Protein AF-A0A9D4KP98-F1 (afdb_monomer)

Organism: Dreissena polymorpha (NCBI:txid45954)

pLDDT: mean 81.59, std 16.11, range [46.34, 97.12]

Radius of gyration: 31.51 Å; Cα contacts (8 Å, |Δi|>4): 81; chains: 1; bounding box: 65×24×84 Å

Foldseek 3Di:
DDDDDPVPDPDQDAQQAQRHNDHVVPDPCNCQGAHVQQRDRHGVPDCPDPVNVVVVVVVVVVVVVVVVVVVVVVVVVPPPPDVVVVVVVVVVVVVVVVPPPDD

Mean predicted aligned error: 13.21 Å

Secondary structure (DSSP, 8-state):
--SS-GGG--SPP--TTT--SS-GGG---SS----TTT-SSS-TT-TT-HHHHHHHHHHHHHHHHHHHHHHHHHHHHT----HHHHHHHHHTTTTTSSSSS--

Solvent-accessible surface area (backbone atoms only — not comparable to full-atom values): 6376 Å² total; per-residue (Å²): 132,81,97,73,60,78,90,77,51,90,62,83,71,52,13,48,47,45,41,42,90,41,55,67,91,73,61,81,61,84,81,54,39,17,14,64,79,76,66,45,84,36,39,54,81,47,79,85,36,68,66,54,46,57,48,50,55,55,53,52,56,50,49,53,52,52,51,51,52,53,54,52,52,53,58,65,74,60,65,67,80,57,66,67,58,56,50,56,57,58,61,63,51,63,68,66,66,68,73,76,80,80,129

Nearest PDB structures (foldseek):
  3ts2-assembly1_B  TM=4.674E-01  e=1.454E+00  Mus musculus
  4v4n-assembly1_Ae  TM=2.274E-01  e=7.646E+00  Methanocaldococcus jannaschii

Structure (mmCIF, N/CA/C/O backbone):
data_AF-A0A9D4KP98-F1
#
_entry.id   AF-A0A9D4KP98-F1
#
loop_
_atom_site.group_PDB
_atom_site.id
_atom_site.type_symbol
_atom_site.label_atom_id
_atom_site.label_alt_id
_atom_site.label_comp_id
_atom_site.label_asym_id
_atom_site.label_entity_id
_atom_site.label_seq_id
_atom_site.pdbx_PDB_ins_code
_atom_site.Cartn_x
_atom_site.Cartn_y
_atom_site.Cartn_z
_atom_site.occupancy
_atom_site.B_iso_or_equiv
_atom_site.auth_seq_id
_atom_site.auth_comp_id
_atom_site.auth_asym_id
_atom_site.auth_atom_id
_atom_site.pdbx_PDB_model_num
ATOM 1 N N . MET A 1 1 ? -2.703 -4.747 -2.085 1.00 76.50 1 MET A N 1
ATOM 2 C CA . MET A 1 1 ? -3.468 -4.832 -0.813 1.00 76.50 1 MET A CA 1
ATOM 3 C C . MET A 1 1 ? -2.541 -5.380 0.260 1.00 76.50 1 MET A C 1
ATOM 5 O O . MET A 1 1 ? -1.742 -6.249 -0.059 1.00 76.50 1 MET A O 1
ATOM 9 N N . PHE A 1 2 ? -2.605 -4.871 1.490 1.00 89.25 2 PHE A N 1
ATOM 10 C CA . PHE A 1 2 ? -1.759 -5.322 2.606 1.00 89.25 2 PHE A CA 1
ATOM 11 C C . PHE A 1 2 ? -2.578 -6.158 3.602 1.00 89.25 2 PHE A C 1
ATOM 13 O O . PHE A 1 2 ? -3.803 -6.133 3.538 1.00 89.25 2 PHE A O 1
ATOM 20 N N . GLY A 1 3 ? -1.914 -6.904 4.492 1.00 88.25 3 GLY A N 1
ATOM 21 C CA . GLY A 1 3 ? -2.569 -7.595 5.614 1.00 88.25 3 GLY A CA 1
ATOM 22 C C . GLY A 1 3 ? -3.369 -8.854 5.267 1.00 88.25 3 GLY A C 1
ATOM 23 O O . GLY A 1 3 ? -4.311 -9.175 5.977 1.00 88.25 3 GLY A O 1
ATOM 24 N N . HIS A 1 4 ? -3.021 -9.560 4.192 1.00 89.88 4 HIS A N 1
ATOM 25 C CA . HIS A 1 4 ? -3.650 -10.831 3.824 1.00 89.88 4 HIS A CA 1
ATOM 26 C C . HIS A 1 4 ? -2.598 -11.842 3.359 1.00 89.88 4 HIS A C 1
ATOM 28 O O . HIS A 1 4 ? -1.511 -11.452 2.925 1.00 89.88 4 HIS A O 1
ATOM 34 N N . VAL A 1 5 ? -2.926 -13.132 3.444 1.00 90.25 5 VAL A N 1
ATOM 35 C CA . VAL A 1 5 ? -2.083 -14.217 2.921 1.00 90.25 5 VAL A CA 1
ATOM 36 C C . VAL A 1 5 ? -2.295 -14.392 1.418 1.00 90.25 5 VAL A C 1
ATOM 38 O O . VAL A 1 5 ? -3.377 -14.122 0.900 1.00 90.25 5 VAL A O 1
ATOM 41 N N . SER A 1 6 ? -1.284 -14.885 0.701 1.00 85.50 6 SER A N 1
ATOM 42 C CA . SER A 1 6 ? -1.346 -15.034 -0.761 1.00 85.50 6 SER A CA 1
ATOM 43 C C . SER A 1 6 ? -2.518 -15.896 -1.237 1.00 85.50 6 SER A C 1
ATOM 45 O O . SER A 1 6 ? -3.111 -15.579 -2.260 1.00 85.50 6 SER A O 1
ATOM 47 N N . HIS A 1 7 ? -2.892 -16.926 -0.472 1.00 89.00 7 HIS A N 1
ATOM 48 C CA . HIS A 1 7 ? -4.003 -17.824 -0.800 1.00 89.00 7 HIS A CA 1
ATOM 49 C C . HIS A 1 7 ? -5.365 -17.112 -0.903 1.00 89.00 7 HIS A C 1
ATOM 51 O O . HIS A 1 7 ? -6.210 -17.525 -1.685 1.00 89.00 7 HIS A O 1
ATOM 57 N N . VAL A 1 8 ? -5.577 -16.023 -0.153 1.00 92.62 8 VAL A N 1
ATOM 58 C CA . VAL A 1 8 ? -6.849 -15.273 -0.171 1.00 92.62 8 VAL A CA 1
ATOM 59 C C . VAL A 1 8 ? -6.809 -14.051 -1.096 1.00 92.62 8 VAL A C 1
ATOM 61 O O . VAL A 1 8 ? -7.759 -13.268 -1.153 1.00 92.62 8 VAL A O 1
ATOM 64 N N . CYS A 1 9 ? -5.701 -13.843 -1.812 1.00 88.69 9 CYS A N 1
ATOM 65 C CA . CYS A 1 9 ? -5.571 -12.751 -2.766 1.00 88.69 9 CYS A CA 1
ATOM 66 C C . CYS A 1 9 ? -6.381 -13.062 -4.029 1.00 88.69 9 CYS A C 1
ATOM 68 O O . CYS A 1 9 ? -6.092 -14.019 -4.736 1.00 88.69 9 CYS A O 1
ATOM 70 N N . LYS A 1 10 ? -7.357 -12.211 -4.356 1.00 90.81 10 LYS A N 1
ATOM 71 C CA . LYS A 1 10 ? -8.147 -12.325 -5.597 1.00 90.81 10 LYS A CA 1
ATOM 72 C C . LYS A 1 10 ? -7.447 -11.726 -6.824 1.00 90.81 10 LYS A C 1
ATOM 74 O O . LYS A 1 10 ? -7.959 -11.826 -7.931 1.00 90.81 10 LYS A O 1
ATOM 79 N N . ASN A 1 11 ? -6.308 -11.062 -6.626 1.00 88.50 11 ASN A N 1
ATOM 80 C CA . ASN A 1 11 ? -5.542 -10.460 -7.711 1.00 88.50 11 ASN A CA 1
ATOM 81 C C . ASN A 1 11 ? -4.524 -11.453 -8.269 1.00 88.50 11 ASN A C 1
ATOM 83 O O . ASN A 1 11 ? -3.984 -12.277 -7.531 1.00 88.50 11 ASN A O 1
ATOM 87 N N . ASN A 1 12 ? -4.166 -11.268 -9.539 1.00 88.50 12 ASN A N 1
ATOM 88 C CA . ASN A 1 12 ? -3.063 -11.996 -10.160 1.00 88.50 12 ASN A CA 1
ATOM 89 C C . ASN A 1 12 ? -1.775 -11.838 -9.343 1.00 88.50 12 ASN A C 1
ATOM 91 O O . ASN A 1 12 ? -1.428 -10.733 -8.902 1.00 88.50 12 ASN A O 1
ATOM 95 N N . ALA A 1 13 ? -1.064 -12.951 -9.159 1.00 88.12 13 ALA A N 1
ATOM 96 C CA . ALA A 1 13 ? 0.205 -12.976 -8.454 1.00 88.12 13 ALA A CA 1
ATOM 97 C C . ALA A 1 13 ? 1.229 -12.096 -9.184 1.00 88.12 13 ALA A C 1
ATOM 99 O O . ALA A 1 13 ? 1.498 -12.272 -10.369 1.00 88.12 13 ALA A O 1
ATOM 100 N N . LYS A 1 14 ? 1.811 -11.142 -8.456 1.00 91.44 14 LYS A N 1
ATOM 101 C CA . LYS A 1 14 ? 2.871 -10.268 -8.962 1.00 91.44 14 LYS A CA 1
ATOM 102 C C . LYS A 1 14 ? 4.125 -10.449 -8.132 1.00 91.44 14 LYS A C 1
ATOM 104 O O . LYS A 1 14 ? 4.058 -10.591 -6.910 1.00 91.44 14 LYS A O 1
ATOM 109 N N . CYS A 1 15 ? 5.272 -10.366 -8.790 1.00 92.44 15 CYS A N 1
ATOM 110 C CA . CYS A 1 15 ? 6.562 -10.408 -8.134 1.00 92.44 15 CYS A CA 1
ATOM 111 C C . CYS A 1 15 ? 6.687 -9.233 -7.145 1.00 92.44 15 CYS A C 1
ATOM 113 O O . CYS A 1 15 ? 6.558 -8.073 -7.548 1.00 92.44 15 CYS A O 1
ATOM 115 N N . PRO A 1 16 ? 6.984 -9.481 -5.857 1.00 91.31 16 PRO A N 1
ATOM 116 C CA . PRO A 1 16 ? 7.131 -8.418 -4.862 1.00 91.31 16 PRO A CA 1
ATOM 117 C C . PRO A 1 16 ? 8.384 -7.556 -5.087 1.00 91.31 16 PRO A C 1
ATOM 119 O O . PRO A 1 16 ? 8.530 -6.508 -4.456 1.00 91.31 16 PRO A O 1
ATOM 122 N N . HIS A 1 17 ? 9.298 -7.988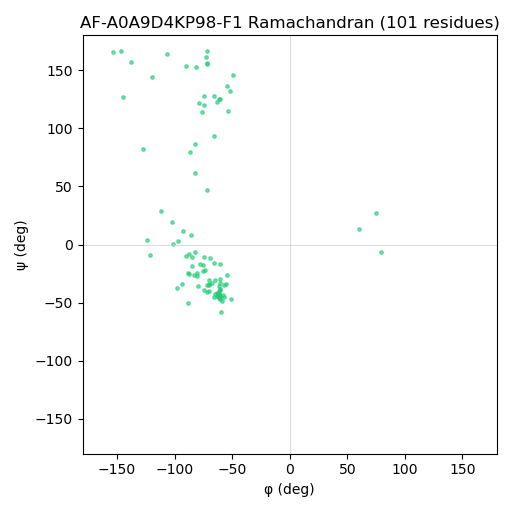 -5.959 1.00 93.19 17 HIS A N 1
ATOM 123 C CA . HIS A 1 17 ? 10.543 -7.292 -6.264 1.00 93.19 17 HIS A CA 1
ATOM 124 C C . HIS A 1 17 ? 10.384 -6.275 -7.402 1.00 93.19 17 HIS A C 1
ATOM 126 O O . HIS A 1 17 ? 10.797 -5.127 -7.248 1.00 93.19 17 HIS A O 1
ATOM 132 N N . CYS A 1 18 ? 9.798 -6.696 -8.528 1.00 94.56 18 CYS A N 1
ATOM 133 C CA . CYS A 1 18 ? 9.735 -5.923 -9.776 1.00 94.56 18 CYS A CA 1
ATOM 134 C C . CYS A 1 18 ? 8.305 -5.708 -10.313 1.00 94.56 18 CYS A C 1
ATOM 136 O O . CYS A 1 18 ? 8.132 -5.152 -11.395 1.00 94.56 18 CYS A O 1
ATOM 138 N N . ALA A 1 19 ? 7.273 -6.158 -9.591 1.00 93.56 19 ALA A N 1
ATOM 139 C CA . ALA A 1 19 ? 5.864 -6.098 -9.994 1.00 93.56 19 ALA A CA 1
ATOM 140 C C . ALA A 1 19 ? 5.499 -6.850 -11.297 1.00 93.56 19 ALA A C 1
ATOM 142 O O . ALA A 1 19 ? 4.394 -6.666 -11.811 1.00 93.56 19 ALA A O 1
ATOM 143 N N . GLY A 1 20 ? 6.389 -7.707 -11.812 1.00 93.38 20 GLY A N 1
ATOM 144 C CA . GLY A 1 20 ? 6.147 -8.550 -12.987 1.00 93.38 20 GLY A CA 1
ATOM 145 C C . GLY A 1 20 ? 5.189 -9.719 -12.728 1.00 93.38 20 GLY A C 1
ATOM 146 O O . GLY A 1 20 ? 4.975 -10.113 -11.581 1.00 93.38 20 GLY A O 1
ATOM 147 N N . ASN A 1 21 ? 4.625 -10.287 -13.798 1.00 93.25 21 ASN A N 1
ATOM 148 C CA . ASN A 1 21 ? 3.680 -11.411 -13.746 1.00 93.25 21 ASN A CA 1
ATOM 149 C C . ASN A 1 21 ? 4.408 -12.764 -13.612 1.00 93.25 21 ASN A C 1
ATOM 151 O O . ASN A 1 21 ? 4.371 -13.601 -14.508 1.00 93.25 21 ASN A O 1
ATOM 155 N N . HIS A 1 22 ? 5.150 -12.930 -12.520 1.00 92.31 22 HIS A N 1
ATOM 156 C CA . HIS A 1 22 ? 5.890 -14.145 -12.187 1.00 92.31 22 HIS A CA 1
ATOM 157 C C . HIS A 1 22 ? 6.075 -14.263 -10.669 1.00 92.31 22 HIS A C 1
ATOM 159 O O . HIS A 1 22 ? 5.897 -13.295 -9.922 1.00 92.31 22 HIS A O 1
ATOM 165 N N . SER A 1 23 ? 6.459 -15.453 -10.206 1.00 91.31 23 SER A N 1
ATOM 166 C CA . SER A 1 23 ? 6.804 -15.690 -8.802 1.00 91.31 23 SER A CA 1
ATOM 167 C C . SER A 1 23 ? 8.145 -15.045 -8.444 1.00 91.31 23 SER A C 1
ATOM 169 O O . SER A 1 23 ? 9.012 -14.888 -9.297 1.00 91.31 23 SER A O 1
ATOM 171 N N . HIS A 1 24 ? 8.373 -14.730 -7.168 1.00 89.56 24 HIS A N 1
ATOM 172 C CA . HIS A 1 24 ? 9.664 -14.181 -6.738 1.00 89.56 24 HIS A CA 1
ATOM 173 C C . HIS A 1 24 ? 10.861 -15.075 -7.125 1.00 89.56 24 HIS A C 1
ATOM 175 O O . HIS A 1 24 ? 11.913 -14.550 -7.478 1.00 89.56 24 HIS A O 1
ATOM 181 N N . ALA A 1 25 ? 10.684 -16.401 -7.118 1.00 91.12 25 ALA A N 1
ATOM 182 C CA . ALA A 1 25 ? 11.721 -17.367 -7.485 1.00 91.12 25 ALA A CA 1
ATOM 183 C C . ALA A 1 25 ? 12.133 -17.274 -8.964 1.00 91.12 25 ALA A C 1
ATOM 185 O O . ALA A 1 25 ? 13.290 -17.505 -9.297 1.00 91.12 25 ALA A O 1
ATOM 186 N N . SER A 1 26 ? 11.209 -16.882 -9.843 1.00 92.38 26 SER A N 1
ATOM 187 C CA . SER A 1 26 ? 11.447 -16.719 -11.282 1.00 92.38 26 SER A CA 1
ATOM 188 C C . SER A 1 26 ? 11.845 -15.286 -11.668 1.00 92.38 26 SER A C 1
ATOM 190 O O . SER A 1 26 ? 11.835 -14.938 -12.847 1.00 92.38 26 SER A O 1
ATOM 192 N N . CYS A 1 27 ? 12.156 -14.422 -10.695 1.00 92.25 27 CYS A N 1
ATOM 193 C CA . CYS A 1 27 ? 12.500 -13.027 -10.959 1.00 92.25 27 CYS A CA 1
ATOM 194 C C . CYS A 1 27 ? 13.925 -12.894 -11.515 1.00 92.25 27 CYS A C 1
ATOM 196 O O . CYS A 1 27 ? 14.907 -13.114 -10.806 1.00 92.25 27 CYS A O 1
ATOM 198 N N . THR A 1 28 ? 14.042 -12.460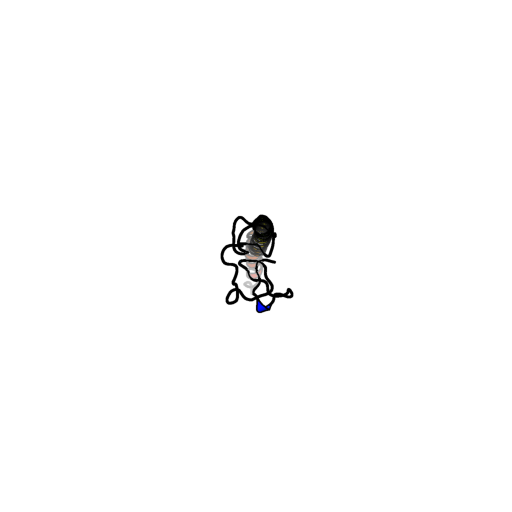 -12.769 1.00 90.75 28 THR A N 1
ATOM 199 C CA . THR A 1 28 ? 15.332 -12.184 -13.428 1.00 90.75 28 THR A CA 1
ATOM 200 C C . THR A 1 28 ? 15.812 -10.746 -13.210 1.00 90.75 28 THR A C 1
ATOM 202 O O . THR A 1 28 ? 17.010 -10.468 -13.234 1.00 90.75 28 THR A O 1
ATOM 205 N N . SER A 1 29 ? 14.898 -9.813 -12.933 1.00 85.31 29 SER A N 1
ATOM 206 C CA . SER A 1 29 ? 15.202 -8.388 -12.765 1.00 85.31 29 SER A CA 1
ATOM 207 C C . SER A 1 29 ? 15.619 -8.048 -11.328 1.00 85.31 29 SER A C 1
ATOM 209 O O . SER A 1 29 ? 14.824 -7.524 -10.544 1.00 85.31 29 SER A O 1
ATOM 211 N N . ARG A 1 30 ? 16.881 -8.325 -10.972 1.00 74.50 30 ARG A N 1
ATOM 212 C CA . ARG A 1 30 ? 17.427 -8.055 -9.621 1.00 74.50 30 ARG A CA 1
ATOM 213 C C . ARG A 1 30 ? 17.728 -6.578 -9.328 1.00 74.50 30 ARG A C 1
ATOM 215 O O . ARG A 1 30 ? 17.725 -6.180 -8.167 1.00 74.50 30 ARG A O 1
ATOM 222 N N . SER A 1 31 ? 17.934 -5.753 -10.350 1.00 79.62 31 SER A N 1
ATOM 223 C CA . SER A 1 31 ? 18.212 -4.314 -10.206 1.00 79.62 31 SER A CA 1
ATOM 224 C C . SER A 1 31 ? 16.954 -3.442 -10.300 1.00 79.62 31 SER A C 1
ATOM 226 O O . SER A 1 31 ? 16.837 -2.443 -9.594 1.00 79.62 31 SER A O 1
ATOM 228 N N . ALA A 1 32 ? 15.969 -3.834 -11.113 1.00 85.00 32 ALA A N 1
ATOM 229 C CA . ALA A 1 32 ? 14.741 -3.066 -11.317 1.00 85.00 32 ALA A CA 1
ATOM 230 C C . ALA A 1 32 ? 13.720 -3.320 -10.194 1.00 85.00 32 ALA A C 1
ATOM 232 O O . ALA A 1 32 ? 12.847 -4.190 -10.285 1.00 85.00 32 ALA A O 1
ATOM 233 N N . ARG A 1 33 ? 13.835 -2.556 -9.105 1.00 92.44 33 ARG A N 1
ATOM 234 C CA . ARG A 1 33 ? 12.837 -2.552 -8.030 1.00 92.44 33 ARG A CA 1
ATOM 235 C C . ARG A 1 33 ? 11.600 -1.789 -8.477 1.00 92.44 33 ARG A C 1
ATOM 237 O O . ARG A 1 33 ? 11.695 -0.639 -8.893 1.00 92.44 33 ARG A O 1
ATOM 244 N N . LYS A 1 34 ? 10.435 -2.415 -8.344 1.00 95.62 34 LYS A N 1
ATOM 245 C CA . LYS A 1 34 ? 9.150 -1.767 -8.598 1.00 95.62 34 LYS A CA 1
ATOM 246 C C . LYS A 1 34 ? 8.102 -2.289 -7.635 1.00 95.62 34 LYS A C 1
ATOM 248 O O . LYS A 1 34 ? 7.865 -3.494 -7.527 1.00 95.62 34 LYS A O 1
ATOM 253 N N . CYS A 1 35 ? 7.445 -1.366 -6.953 1.00 95.00 35 CYS A N 1
ATOM 254 C CA . CYS A 1 35 ? 6.456 -1.692 -5.949 1.00 95.00 35 CYS A CA 1
ATOM 255 C C . CYS A 1 35 ? 5.142 -2.076 -6.624 1.00 95.00 35 CYS A C 1
ATOM 257 O O . CYS A 1 35 ? 4.533 -1.266 -7.320 1.00 95.00 35 CYS A O 1
ATOM 259 N N . ALA A 1 36 ? 4.648 -3.285 -6.359 1.00 93.56 36 ALA A N 1
ATOM 260 C CA . ALA A 1 36 ? 3.371 -3.747 -6.904 1.00 93.56 36 ALA A CA 1
ATOM 261 C C . ALA A 1 36 ? 2.150 -2.961 -6.379 1.00 93.56 36 ALA A C 1
ATOM 263 O O . ALA A 1 36 ? 1.076 -3.057 -6.968 1.00 93.56 36 ALA A O 1
ATOM 264 N N . ASN A 1 37 ? 2.300 -2.200 -5.284 1.00 93.38 37 ASN A N 1
ATOM 265 C CA . ASN A 1 37 ? 1.211 -1.432 -4.670 1.00 93.38 37 ASN A CA 1
ATOM 266 C C . ASN A 1 37 ? 1.194 0.050 -5.083 1.00 93.38 37 ASN A C 1
ATOM 268 O O . ASN A 1 37 ? 0.111 0.605 -5.223 1.00 93.38 37 ASN A O 1
ATOM 272 N N . CYS A 1 38 ? 2.357 0.699 -5.238 1.00 95.31 38 CYS A N 1
ATOM 273 C CA . CYS A 1 38 ? 2.441 2.137 -5.550 1.00 95.31 38 CYS A CA 1
ATOM 274 C C . CYS A 1 38 ? 3.189 2.466 -6.850 1.00 95.31 38 CYS A C 1
ATOM 276 O O . CYS A 1 38 ? 3.198 3.618 -7.262 1.00 95.31 38 CYS A O 1
ATOM 278 N N . GLY A 1 39 ? 3.852 1.490 -7.476 1.00 94.62 39 GLY A N 1
ATOM 279 C CA . GLY A 1 39 ? 4.638 1.684 -8.697 1.00 94.62 39 GLY A CA 1
ATOM 280 C C . GLY A 1 39 ? 6.037 2.286 -8.506 1.00 94.62 39 GLY A C 1
ATOM 281 O O . GLY A 1 39 ? 6.790 2.317 -9.472 1.00 94.62 39 GLY A O 1
ATOM 282 N N . GLY A 1 40 ? 6.410 2.720 -7.296 1.00 95.50 40 GLY A N 1
ATOM 283 C CA . GLY A 1 40 ? 7.709 3.347 -7.014 1.00 95.50 40 GLY A CA 1
ATOM 284 C C . GLY A 1 40 ? 8.910 2.391 -7.034 1.00 95.50 40 GLY A C 1
ATOM 285 O O . GLY A 1 40 ? 8.744 1.171 -6.987 1.00 95.50 40 GLY A O 1
ATOM 286 N N . GLY 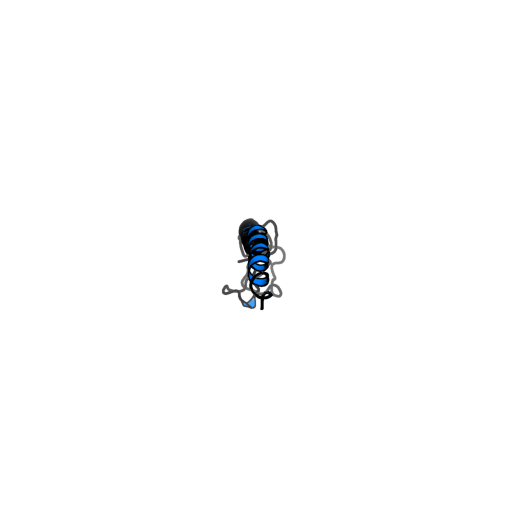A 1 41 ? 10.122 2.961 -7.052 1.00 95.69 41 GLY A N 1
ATOM 287 C CA . GLY A 1 41 ? 11.420 2.272 -7.159 1.00 95.69 41 GLY A CA 1
ATOM 288 C C . GLY A 1 41 ? 11.875 1.497 -5.914 1.00 95.69 41 GLY A C 1
ATOM 289 O O . GLY A 1 41 ? 13.002 1.652 -5.458 1.00 95.69 41 GLY A O 1
ATOM 290 N N . HIS A 1 42 ? 10.997 0.698 -5.313 1.00 94.75 42 HIS A N 1
ATOM 291 C CA . HIS A 1 42 ? 11.281 -0.115 -4.127 1.00 94.75 42 HIS A CA 1
ATOM 292 C C . HIS A 1 42 ? 10.494 -1.433 -4.166 1.00 94.75 42 HIS A C 1
ATOM 294 O O . HIS A 1 42 ? 9.572 -1.595 -4.961 1.00 94.75 42 HIS A O 1
ATOM 300 N N . SER A 1 43 ? 10.844 -2.400 -3.313 1.00 93.50 43 SER A N 1
ATOM 301 C CA . SER A 1 43 ? 10.090 -3.658 -3.209 1.00 93.50 43 SER A CA 1
ATOM 302 C C . SER A 1 43 ? 8.728 -3.451 -2.541 1.00 93.50 43 SER A C 1
ATOM 304 O O . SER A 1 43 ? 8.555 -2.554 -1.720 1.00 93.50 43 SER A O 1
ATOM 306 N N . ALA A 1 44 ? 7.763 -4.333 -2.798 1.00 92.75 44 ALA A N 1
ATOM 307 C CA . ALA A 1 44 ? 6.444 -4.275 -2.160 1.00 92.75 44 ALA A CA 1
ATOM 308 C C . ALA A 1 44 ? 6.482 -4.394 -0.617 1.00 92.75 44 ALA A C 1
ATOM 310 O O . ALA A 1 44 ? 5.503 -4.040 0.038 1.00 92.75 44 ALA A O 1
ATOM 311 N N . ALA A 1 45 ? 7.597 -4.871 -0.047 1.00 91.62 45 ALA A N 1
ATOM 312 C CA . ALA A 1 45 ? 7.817 -5.003 1.395 1.00 91.62 45 ALA A CA 1
ATOM 313 C C . ALA A 1 45 ? 8.387 -3.732 2.059 1.00 91.62 45 ALA A C 1
ATOM 315 O O . ALA A 1 45 ? 8.483 -3.678 3.287 1.00 91.62 45 ALA A O 1
ATOM 316 N N . TYR A 1 46 ? 8.770 -2.718 1.276 1.00 95.19 46 TYR A N 1
ATOM 317 C CA . TYR A 1 46 ? 9.375 -1.493 1.792 1.00 95.19 46 TYR A CA 1
ATOM 318 C C . TYR A 1 46 ? 8.419 -0.719 2.711 1.00 95.19 46 TYR A C 1
ATOM 320 O O . TYR A 1 46 ? 7.323 -0.315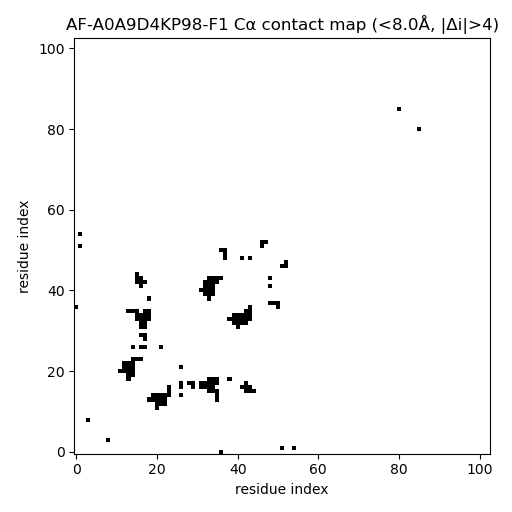 2.312 1.00 95.19 46 TYR A O 1
ATOM 328 N N . LYS A 1 47 ? 8.857 -0.478 3.950 1.00 95.19 47 LYS A N 1
ATOM 329 C CA . LYS A 1 47 ? 8.041 0.147 5.001 1.00 95.19 47 LYS A CA 1
ATOM 330 C C . LYS A 1 47 ? 7.851 1.656 4.821 1.00 95.19 47 LYS A C 1
ATOM 332 O O . LYS A 1 47 ? 6.899 2.200 5.365 1.00 95.19 47 LYS A O 1
ATOM 337 N N . GLY A 1 48 ? 8.684 2.304 4.007 1.00 96.00 48 GLY A N 1
ATOM 338 C CA . GLY A 1 48 ? 8.515 3.707 3.615 1.00 96.00 48 GLY A CA 1
ATOM 339 C C . GLY A 1 48 ? 7.590 3.920 2.409 1.00 96.00 48 GLY A C 1
ATOM 340 O O . GLY A 1 48 ? 7.529 5.022 1.875 1.00 96.00 48 GLY A O 1
ATOM 341 N N . CYS A 1 49 ? 6.891 2.887 1.923 1.00 97.12 4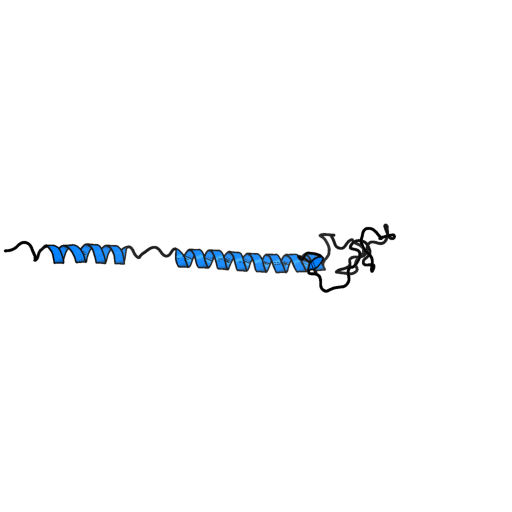9 CYS A N 1
ATOM 342 C CA . CYS A 1 49 ? 5.941 3.042 0.822 1.00 97.12 49 CYS A CA 1
ATOM 343 C C . CYS A 1 49 ? 4.748 3.925 1.253 1.00 97.12 49 CYS A C 1
ATOM 345 O O . CYS A 1 49 ? 4.084 3.593 2.238 1.00 97.12 49 CYS A O 1
ATOM 347 N N . PRO A 1 50 ? 4.387 4.988 0.506 1.00 96.38 50 PRO A N 1
ATOM 348 C CA . PRO A 1 50 ? 3.312 5.905 0.905 1.00 96.38 50 PRO A CA 1
ATOM 349 C C . PRO A 1 50 ? 1.947 5.211 1.023 1.00 96.38 50 PRO A C 1
ATOM 351 O O . PRO A 1 50 ? 1.171 5.491 1.936 1.00 96.38 50 PRO A O 1
ATOM 354 N N . VAL A 1 51 ? 1.666 4.235 0.151 1.00 96.56 51 VAL A N 1
ATOM 355 C CA . VAL A 1 51 ? 0.423 3.446 0.207 1.00 96.56 51 VAL A CA 1
ATOM 356 C C . VAL A 1 51 ? 0.418 2.518 1.427 1.00 96.56 51 VAL A C 1
ATOM 358 O O . VAL A 1 51 ? -0.629 2.306 2.036 1.00 96.56 51 VAL A O 1
ATOM 361 N N . TYR A 1 52 ? 1.581 1.990 1.821 1.00 96.19 52 TYR A N 1
ATOM 362 C CA . TYR A 1 52 ? 1.702 1.173 3.029 1.00 96.19 52 TYR A CA 1
ATOM 363 C C . TYR A 1 52 ? 1.538 2.004 4.305 1.00 96.19 52 TYR A C 1
ATOM 365 O O . TYR A 1 52 ? 0.856 1.565 5.229 1.00 96.19 52 TYR A O 1
ATOM 373 N N . LEU A 1 53 ? 2.100 3.213 4.344 1.00 96.44 53 LEU A N 1
ATOM 374 C CA . LEU A 1 53 ? 1.918 4.140 5.462 1.00 96.44 53 LEU A CA 1
ATOM 375 C C . LEU A 1 53 ? 0.442 4.526 5.623 1.00 96.44 53 LEU A C 1
ATOM 377 O O . LEU A 1 53 ? -0.098 4.404 6.720 1.00 96.44 53 LEU A O 1
ATOM 381 N N . LYS A 1 54 ? -0.246 4.874 4.526 1.00 95.75 54 LYS A N 1
ATOM 382 C CA . LYS A 1 54 ? -1.694 5.153 4.538 1.00 95.75 54 LYS A CA 1
ATOM 383 C C . LYS A 1 54 ? -2.526 3.953 5.002 1.00 95.75 54 LYS A C 1
ATOM 385 O O . LYS A 1 54 ? -3.523 4.114 5.706 1.00 95.75 54 LYS A O 1
ATOM 390 N N . TYR A 1 55 ? -2.134 2.745 4.597 1.00 95.06 55 TYR A N 1
ATOM 391 C CA . TYR A 1 55 ? -2.742 1.524 5.113 1.00 95.06 55 TYR A CA 1
ATOM 392 C C . TYR A 1 55 ? -2.545 1.460 6.633 1.00 95.06 55 TYR A C 1
ATOM 394 O O . TYR A 1 55 ? -3.538 1.485 7.351 1.00 95.06 55 TYR A O 1
ATOM 402 N N . GLN A 1 56 ? -1.302 1.489 7.129 1.00 94.88 56 GLN A N 1
ATOM 403 C CA . GLN A 1 56 ? -0.987 1.408 8.562 1.00 94.88 56 GLN A CA 1
ATOM 404 C C . GLN A 1 56 ? -1.761 2.406 9.424 1.00 94.88 56 GLN A C 1
ATOM 406 O O . GLN A 1 56 ? -2.342 2.001 10.431 1.00 94.88 56 GLN A O 1
ATOM 411 N N . THR A 1 57 ? -1.822 3.680 9.028 1.00 94.06 57 THR A N 1
ATOM 412 C CA . THR A 1 57 ? -2.571 4.692 9.790 1.00 94.06 57 THR A CA 1
ATOM 413 C C . THR A 1 57 ? -4.040 4.305 9.929 1.00 94.06 57 THR A C 1
ATOM 415 O O . THR A 1 57 ? -4.584 4.337 11.030 1.00 94.06 57 THR A O 1
ATOM 418 N N . THR A 1 58 ? -4.656 3.827 8.846 1.00 93.25 58 THR A N 1
ATOM 419 C CA . THR A 1 58 ? -6.053 3.372 8.844 1.00 93.25 58 THR A CA 1
ATOM 420 C C . THR A 1 58 ? -6.279 2.197 9.801 1.00 93.25 58 THR A C 1
ATOM 422 O O . THR A 1 58 ? -7.283 2.174 10.515 1.00 93.25 58 THR A O 1
ATOM 425 N N . ILE A 1 59 ? -5.373 1.213 9.835 1.00 92.06 59 ILE A N 1
ATOM 426 C CA . ILE A 1 59 ? -5.530 0.025 10.699 1.00 92.06 59 ILE A CA 1
ATOM 427 C C . ILE A 1 59 ? -5.322 0.404 12.158 1.00 92.06 59 ILE A C 1
ATOM 429 O O . ILE A 1 59 ? -6.097 -0.020 13.007 1.00 92.06 59 ILE A O 1
ATOM 433 N N . ASN A 1 60 ? -4.332 1.250 12.442 1.00 92.62 60 ASN A N 1
ATOM 434 C CA . ASN A 1 60 ? -4.059 1.727 13.793 1.00 92.62 60 ASN A CA 1
ATOM 435 C C . ASN A 1 60 ? -5.259 2.500 14.350 1.00 92.62 60 ASN A C 1
ATOM 437 O O . ASN A 1 60 ? -5.702 2.219 15.461 1.00 92.62 60 ASN A O 1
ATOM 441 N N . SER A 1 61 ? -5.861 3.395 13.559 1.00 92.06 61 SER A N 1
ATOM 442 C CA . SER A 1 61 ? -7.084 4.097 13.964 1.00 92.06 61 SER A CA 1
ATOM 443 C C . SER A 1 61 ? -8.251 3.141 14.233 1.00 92.06 61 SER A C 1
ATOM 445 O O . SER A 1 61 ? -8.999 3.350 15.186 1.00 92.06 61 SER A O 1
ATOM 447 N N . LYS A 1 62 ? -8.417 2.083 13.426 1.00 90.94 62 LYS A N 1
ATOM 448 C CA . LYS A 1 62 ? -9.439 1.051 13.674 1.00 90.94 62 LYS A CA 1
ATOM 449 C C . LYS A 1 62 ? -9.157 0.274 14.959 1.00 90.94 62 LYS A C 1
ATOM 451 O O . LYS A 1 62 ? -10.069 0.115 15.760 1.00 90.94 62 LYS A O 1
ATOM 456 N N . ASN A 1 63 ? -7.915 -0.146 15.186 1.00 90.62 63 ASN A N 1
ATOM 457 C CA . ASN A 1 63 ? -7.523 -0.886 16.384 1.00 90.62 63 ASN A CA 1
ATOM 458 C C . ASN A 1 63 ? -7.745 -0.062 17.654 1.00 90.62 63 ASN A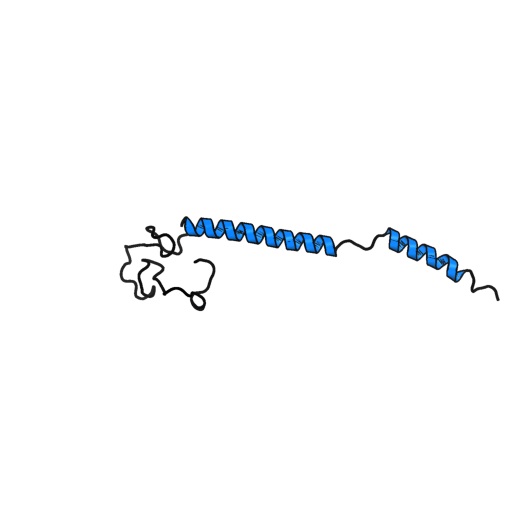 C 1
ATOM 460 O O . ASN A 1 63 ? -8.339 -0.571 18.593 1.00 90.62 63 ASN A O 1
ATOM 464 N N . ILE A 1 64 ? -7.378 1.225 17.655 1.00 90.81 64 ILE A N 1
ATOM 465 C CA . ILE A 1 64 ? -7.655 2.132 18.782 1.00 90.81 64 ILE A CA 1
ATOM 466 C C . ILE A 1 64 ? -9.160 2.188 19.078 1.00 90.81 64 ILE A C 1
ATOM 468 O O . ILE A 1 64 ? -9.569 2.070 20.229 1.00 90.81 64 ILE A O 1
ATOM 472 N N . ARG A 1 65 ? -10.002 2.320 18.043 1.00 92.25 65 ARG A N 1
ATOM 473 C CA . ARG A 1 65 ? -11.465 2.321 18.209 1.00 92.25 65 ARG A CA 1
ATOM 474 C C . ARG A 1 65 ? -11.981 1.003 18.790 1.00 92.25 65 ARG A C 1
ATOM 476 O O . ARG A 1 65 ? -12.815 1.033 19.687 1.00 92.25 65 ARG A O 1
ATOM 483 N N . LEU A 1 66 ? -11.482 -0.135 18.306 1.00 90.81 66 LEU A N 1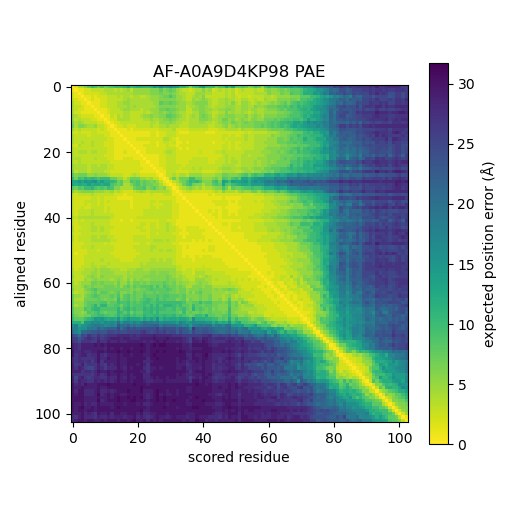
ATOM 484 C CA . LEU A 1 66 ? -11.853 -1.456 18.821 1.00 90.81 66 LEU A CA 1
ATOM 485 C C . LEU A 1 66 ? -11.439 -1.624 20.288 1.00 90.81 66 LEU A C 1
ATOM 487 O O . LEU A 1 66 ? -12.254 -2.061 21.095 1.00 90.81 66 LEU A O 1
ATOM 491 N N . THR A 1 67 ? -10.221 -1.211 20.645 1.00 91.25 67 THR A N 1
ATOM 492 C CA . THR A 1 67 ? -9.731 -1.227 22.028 1.00 91.25 67 THR A CA 1
ATOM 493 C C . THR A 1 67 ? -10.592 -0.350 22.930 1.00 91.25 67 THR A C 1
ATOM 495 O O . THR A 1 67 ? -11.022 -0.804 23.985 1.00 91.25 67 THR A O 1
ATOM 498 N N . ASN A 1 68 ? -10.915 0.873 22.506 1.00 90.62 68 ASN A N 1
ATOM 499 C CA . ASN A 1 68 ? -11.776 1.765 23.283 1.00 90.62 68 ASN A CA 1
ATOM 500 C C . ASN A 1 68 ? -13.171 1.168 23.484 1.00 90.62 68 ASN A C 1
ATOM 502 O O . ASN A 1 68 ? -13.695 1.197 24.593 1.00 90.62 68 ASN A O 1
ATOM 506 N N . ASN A 1 69 ? -13.753 0.568 22.442 1.00 90.38 69 ASN A N 1
ATOM 507 C CA . ASN A 1 69 ? -15.031 -0.127 22.564 1.00 90.38 69 ASN A CA 1
ATOM 508 C C . ASN A 1 69 ? -14.940 -1.284 23.563 1.00 90.38 69 ASN A C 1
ATOM 510 O O . ASN A 1 69 ? -15.812 -1.409 24.417 1.00 90.38 69 ASN A O 1
ATOM 514 N N . TYR A 1 70 ? -13.891 -2.104 23.499 1.00 90.00 70 TYR A N 1
ATOM 515 C CA . TYR A 1 70 ? -13.682 -3.193 24.453 1.00 90.00 70 TYR A CA 1
ATOM 516 C C . TYR A 1 70 ? -13.590 -2.684 25.902 1.00 90.00 70 TYR A C 1
ATOM 518 O O . TYR A 1 70 ? -14.313 -3.172 26.769 1.00 90.00 70 TYR A O 1
ATOM 526 N N . LEU A 1 71 ? -12.775 -1.654 26.156 1.00 88.94 71 LEU A N 1
ATOM 527 C CA . LEU A 1 71 ? -12.616 -1.055 27.487 1.00 88.94 71 LEU A CA 1
ATOM 528 C C . LEU A 1 71 ? -13.920 -0.430 28.010 1.00 88.94 71 LEU A C 1
ATOM 530 O O . LEU A 1 71 ? -14.269 -0.615 29.175 1.00 88.94 71 LEU A O 1
ATOM 534 N N . ASN A 1 72 ? -14.672 0.261 27.150 1.00 85.88 72 ASN A N 1
ATOM 535 C CA . ASN A 1 72 ? -15.971 0.833 27.509 1.00 85.88 72 ASN A CA 1
ATOM 536 C C . ASN A 1 72 ? -16.976 -0.256 27.901 1.00 85.88 72 ASN A C 1
ATOM 538 O O . ASN A 1 72 ? -17.640 -0.127 28.928 1.00 85.88 72 ASN A O 1
ATOM 542 N N . ASN A 1 73 ? -17.044 -1.350 27.134 1.00 80.25 73 ASN A N 1
ATOM 543 C CA . ASN A 1 73 ? -17.918 -2.477 27.460 1.00 80.25 73 ASN A CA 1
ATOM 544 C C . ASN A 1 73 ? -17.534 -3.113 28.808 1.00 80.25 73 ASN A C 1
ATOM 546 O O . ASN A 1 73 ? -18.417 -3.347 29.633 1.00 80.25 73 ASN A O 1
ATOM 550 N N . MET A 1 74 ? -16.237 -3.293 29.093 1.00 76.69 74 MET A N 1
ATOM 551 C CA . MET A 1 74 ? -15.788 -3.803 30.396 1.00 76.69 74 MET A CA 1
ATOM 552 C C . MET A 1 74 ? -16.188 -2.894 31.568 1.00 76.69 74 MET A C 1
ATOM 554 O O . MET A 1 74 ? -16.631 -3.399 32.601 1.00 76.69 74 MET A O 1
ATOM 558 N N . ASN A 1 75 ? -16.100 -1.570 31.412 1.00 64.75 75 ASN A N 1
ATOM 559 C CA . ASN A 1 75 ? -16.542 -0.623 32.441 1.00 64.75 75 ASN A CA 1
ATOM 560 C C . ASN A 1 75 ? -18.066 -0.634 32.649 1.00 64.75 75 ASN A C 1
ATOM 562 O O . ASN A 1 75 ? -18.519 -0.465 33.779 1.00 64.75 75 ASN A O 1
ATOM 566 N N . THR A 1 76 ? -18.866 -0.880 31.605 1.00 58.25 76 THR A N 1
ATOM 567 C CA . THR A 1 76 ? -20.329 -1.008 31.752 1.00 58.25 76 THR A CA 1
ATOM 568 C C . THR A 1 76 ? -20.745 -2.301 32.453 1.00 58.25 76 THR A C 1
ATOM 570 O O . THR A 1 76 ? -21.679 -2.290 33.247 1.00 58.25 76 THR A O 1
ATOM 573 N N . THR A 1 77 ? -20.022 -3.404 32.235 1.00 56.69 77 THR A N 1
ATOM 574 C CA . THR A 1 77 ? -20.290 -4.689 32.906 1.00 56.69 77 THR A CA 1
ATOM 575 C C . THR A 1 77 ? -19.780 -4.750 34.347 1.00 56.69 77 THR A C 1
ATOM 577 O O . THR A 1 77 ? -20.207 -5.614 35.103 1.00 56.69 77 THR A O 1
ATOM 580 N N . ASN A 1 78 ? -18.881 -3.840 34.741 1.00 55.97 78 ASN A N 1
ATOM 581 C CA . ASN A 1 78 ? -18.287 -3.783 36.082 1.00 55.97 78 ASN A CA 1
ATOM 582 C C . ASN A 1 78 ? -18.908 -2.681 36.968 1.00 55.97 78 ASN A C 1
ATOM 584 O O . ASN A 1 78 ? -18.318 -2.276 37.972 1.00 55.97 78 ASN A O 1
ATOM 588 N N . GLN A 1 79 ? -20.112 -2.195 36.627 1.00 57.50 79 GLN A N 1
ATOM 589 C CA . GLN A 1 79 ? -20.936 -1.441 37.574 1.00 57.50 79 GLN A CA 1
ATOM 590 C C . GLN A 1 79 ? -21.361 -2.388 38.707 1.00 57.50 79 GLN A C 1
ATOM 592 O O . GLN A 1 79 ? -22.318 -3.150 38.599 1.00 57.50 79 GLN A O 1
ATOM 597 N N . ARG A 1 80 ? -20.562 -2.375 39.778 1.00 54.78 80 ARG A N 1
ATOM 598 C CA . ARG A 1 80 ? -20.757 -3.114 41.031 1.00 54.78 80 ARG A CA 1
ATOM 599 C C . ARG A 1 80 ? -22.189 -2.914 41.555 1.00 54.78 80 ARG A C 1
ATOM 601 O O . ARG A 1 80 ? -22.720 -1.811 41.411 1.00 54.78 80 ARG A O 1
ATOM 608 N N . PRO A 1 81 ? -22.796 -3.932 42.200 1.00 55.31 81 PRO A N 1
ATOM 609 C CA . PRO A 1 81 ? -24.111 -3.791 42.810 1.00 55.31 81 PRO A CA 1
ATOM 610 C C . PRO A 1 81 ? -24.114 -2.576 43.734 1.00 55.31 81 PRO A C 1
ATOM 612 O O . PRO A 1 81 ? -23.190 -2.379 44.527 1.00 55.31 81 PRO A O 1
ATOM 615 N N . ASN A 1 82 ? -25.145 -1.748 43.585 1.00 68.25 82 ASN A N 1
ATOM 616 C CA . ASN A 1 82 ? -25.348 -0.566 44.397 1.00 68.25 82 ASN A CA 1
ATOM 617 C C . ASN A 1 82 ? -25.320 -0.977 45.881 1.00 68.25 82 ASN A C 1
ATOM 619 O O . ASN A 1 82 ? -26.191 -1.723 46.333 1.00 68.25 82 ASN A O 1
ATOM 623 N N . LEU A 1 83 ? -24.324 -0.505 46.642 1.00 58.53 83 LEU A N 1
ATOM 624 C CA . LEU A 1 83 ? -24.229 -0.731 48.092 1.00 58.53 83 LEU A CA 1
ATOM 625 C C . LEU A 1 83 ? -25.514 -0.286 48.810 1.00 58.53 83 LEU A C 1
ATOM 627 O O . LEU A 1 83 ? -25.882 -0.862 49.830 1.00 58.53 83 LEU A O 1
ATOM 631 N N . GLU A 1 84 ? -26.244 0.666 48.228 1.00 58.44 84 GLU A N 1
ATOM 632 C CA . GLU A 1 84 ? -27.544 1.126 48.705 1.00 58.44 84 GLU A CA 1
ATOM 633 C C . GLU A 1 84 ? -28.662 0.080 48.522 1.00 58.44 84 GLU A C 1
ATOM 635 O O . GLU A 1 84 ? -29.570 0.013 49.346 1.00 58.44 84 GLU A O 1
ATOM 640 N N . GLN A 1 85 ? -28.603 -0.783 47.495 1.00 63.50 85 GLN A N 1
ATOM 641 C CA . GLN A 1 85 ? -29.541 -1.910 47.343 1.00 63.50 85 GLN A CA 1
ATOM 642 C C . GLN A 1 85 ? -29.231 -3.040 48.331 1.00 63.50 85 GLN A C 1
ATOM 644 O O . GLN A 1 85 ? -30.156 -3.608 48.908 1.00 63.50 85 GLN A O 1
ATOM 649 N N . ILE A 1 86 ? -27.947 -3.325 48.578 1.00 65.25 86 ILE A N 1
ATOM 650 C CA . ILE A 1 86 ? -27.526 -4.320 49.579 1.00 65.25 86 ILE A CA 1
ATOM 651 C C . ILE A 1 86 ? -27.935 -3.857 50.987 1.00 65.25 86 ILE A C 1
ATOM 653 O O . ILE A 1 86 ? -28.491 -4.642 51.752 1.00 65.25 86 ILE A O 1
ATOM 657 N N . ALA A 1 87 ? -27.745 -2.572 51.308 1.00 67.44 87 ALA A N 1
ATOM 658 C CA . ALA A 1 87 ? -28.171 -1.991 52.581 1.00 67.44 87 ALA A CA 1
ATOM 659 C C . ALA A 1 87 ? -29.696 -2.076 52.783 1.00 67.44 87 ALA A C 1
ATOM 661 O O . ALA A 1 87 ? -30.147 -2.511 53.842 1.00 67.44 87 ALA A O 1
ATOM 662 N N . LYS A 1 88 ? -30.499 -1.761 51.754 1.00 65.19 88 LYS A N 1
ATOM 663 C CA . LYS A 1 88 ? -31.972 -1.879 51.803 1.00 65.19 88 LYS A CA 1
ATOM 664 C C . LYS A 1 88 ? -32.445 -3.317 52.055 1.00 65.19 88 LYS A C 1
ATOM 666 O O . LYS A 1 88 ? -33.445 -3.527 52.733 1.00 65.19 88 LYS A O 1
ATOM 671 N N . GLN A 1 89 ? -31.710 -4.312 51.562 1.00 67.12 89 GLN A N 1
ATOM 672 C CA . GLN A 1 89 ? -32.065 -5.727 51.703 1.00 67.12 89 GLN A CA 1
ATOM 673 C C . GLN A 1 89 ? -31.679 -6.327 53.069 1.00 67.12 89 GLN A C 1
ATOM 675 O O . GLN A 1 89 ? -32.292 -7.303 53.499 1.00 67.12 89 GLN A O 1
ATOM 680 N N . LEU A 1 90 ? -30.685 -5.755 53.757 1.00 64.25 90 LEU A N 1
ATOM 681 C CA . LEU A 1 90 ? -30.301 -6.150 55.118 1.00 64.25 90 LEU A CA 1
ATOM 682 C C . LEU A 1 90 ? -31.239 -5.552 56.175 1.00 64.25 90 LEU A C 1
ATOM 684 O O . LEU A 1 90 ? -31.575 -6.234 57.137 1.00 64.25 90 LEU A O 1
ATOM 688 N N . VAL A 1 91 ? -31.723 -4.326 55.955 1.00 61.59 91 VAL A N 1
ATOM 689 C CA . VAL A 1 91 ? -32.700 -3.669 56.843 1.00 61.59 91 VAL A CA 1
ATOM 690 C C . VAL A 1 91 ? -34.086 -4.330 56.755 1.00 61.59 91 VAL A C 1
ATOM 692 O O . VAL A 1 91 ? -34.764 -4.465 57.764 1.00 61.59 91 VAL A O 1
ATOM 695 N N . GLY A 1 92 ? -34.488 -4.839 55.583 1.00 55.06 92 GLY A N 1
ATOM 696 C CA . GLY A 1 92 ? -35.784 -5.518 55.412 1.00 55.06 92 GLY A CA 1
ATOM 697 C C . GLY A 1 92 ? -35.880 -6.933 56.006 1.00 55.06 92 GLY A C 1
ATOM 698 O O . GLY A 1 92 ? -36.973 -7.488 56.076 1.00 55.06 92 GLY A O 1
ATOM 699 N N . LYS A 1 93 ? -34.762 -7.543 56.431 1.00 52.75 93 LYS A N 1
ATOM 700 C CA . LYS A 1 93 ? -34.759 -8.885 57.047 1.00 52.75 93 LYS A CA 1
ATOM 701 C C . LYS A 1 93 ? -34.979 -8.855 58.563 1.00 52.75 93 LYS A C 1
ATOM 703 O O . LYS A 1 93 ? -35.527 -9.812 59.094 1.00 52.75 93 LYS A O 1
ATOM 708 N N . SER A 1 94 ? -34.643 -7.755 59.244 1.00 52.16 94 SER A N 1
ATOM 709 C CA . SER A 1 94 ? -34.819 -7.639 60.699 1.00 52.16 94 SER A CA 1
ATOM 710 C C . SER A 1 94 ? -36.275 -7.458 61.143 1.00 52.16 94 SER A C 1
ATOM 712 O O . SER A 1 94 ? -36.594 -7.774 62.282 1.00 52.16 94 SER A O 1
ATOM 714 N N . GLU A 1 95 ? -37.176 -6.987 60.277 1.00 53.50 95 GLU A N 1
ATOM 715 C CA . GLU A 1 95 ? -38.595 -6.797 60.633 1.00 53.50 95 GLU A CA 1
ATOM 716 C C . GLU A 1 95 ? -39.422 -8.089 60.501 1.00 53.50 95 GLU A C 1
ATOM 718 O O . GLU A 1 95 ? -40.405 -8.272 61.218 1.00 53.50 95 GLU A O 1
ATOM 723 N N . ALA A 1 96 ? -39.007 -9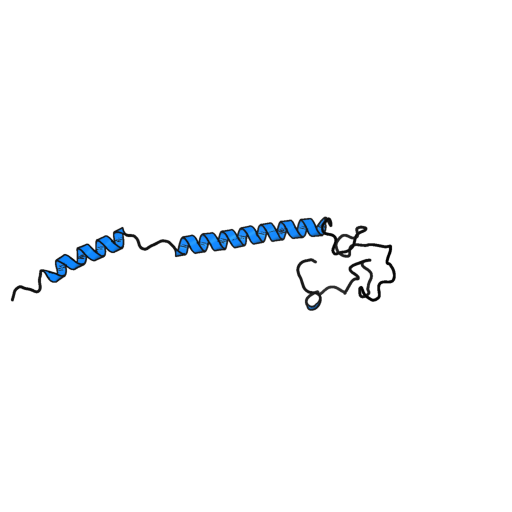.017 59.629 1.00 50.97 96 ALA A N 1
ATOM 724 C CA . ALA A 1 96 ? -39.725 -10.269 59.384 1.00 50.97 96 ALA A CA 1
ATOM 725 C C . ALA A 1 96 ? -39.459 -11.351 60.451 1.00 50.97 96 ALA A C 1
ATOM 727 O O . ALA A 1 96 ? -40.327 -12.185 60.694 1.00 50.97 96 ALA A O 1
ATOM 728 N N . GLU A 1 97 ? -38.301 -11.326 61.122 1.00 50.22 97 GLU A N 1
ATOM 729 C CA . GLU A 1 97 ? -37.940 -12.310 62.162 1.00 50.22 97 GLU A CA 1
ATOM 730 C C . GLU A 1 97 ? -38.475 -11.961 63.566 1.00 50.22 97 GLU A C 1
ATOM 732 O O . GLU A 1 97 ? -38.466 -12.811 64.456 1.00 50.22 97 GLU A O 1
ATOM 737 N N . ILE A 1 98 ? -39.001 -10.747 63.783 1.00 49.69 98 ILE A N 1
ATOM 738 C CA . ILE A 1 98 ? -39.534 -10.324 65.095 1.00 49.69 98 ILE A CA 1
ATOM 739 C C . ILE A 1 98 ? -40.999 -10.770 65.302 1.00 49.69 98 ILE A C 1
ATOM 741 O O . ILE A 1 98 ? -41.451 -10.873 66.442 1.00 49.69 98 ILE A O 1
ATOM 745 N N . LEU A 1 99 ? -41.746 -11.120 64.244 1.00 51.75 99 LEU A N 1
ATOM 746 C CA . LEU A 1 99 ? -43.168 -11.493 64.366 1.00 51.75 99 LEU A CA 1
ATOM 747 C C . LEU A 1 99 ? -43.421 -12.997 64.608 1.00 51.75 99 LEU A C 1
ATOM 749 O O . LEU A 1 99 ? -44.543 -13.380 64.931 1.00 51.75 99 LEU A O 1
ATOM 753 N N . THR A 1 100 ? -42.409 -13.863 64.495 1.00 53.91 100 THR A N 1
ATOM 754 C CA . THR A 1 100 ? -42.590 -15.328 64.604 1.00 53.91 100 THR A CA 1
ATOM 755 C C . THR A 1 100 ? -42.199 -15.949 65.948 1.00 53.91 100 THR A C 1
ATOM 757 O O . THR A 1 100 ? -42.387 -17.149 66.114 1.00 53.91 100 THR A O 1
ATOM 760 N N . THR A 1 101 ? -4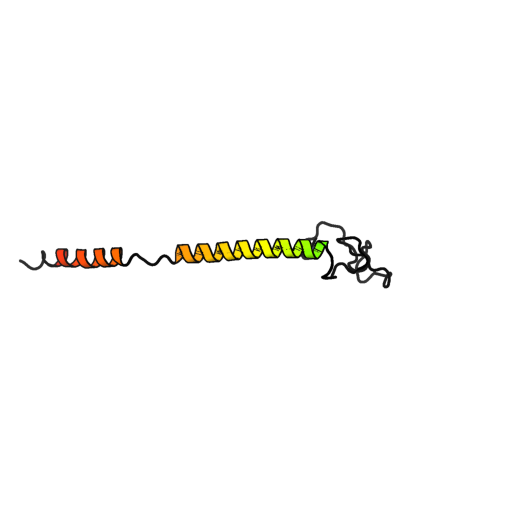1.734 -15.170 66.932 1.00 49.91 101 THR A N 1
ATOM 761 C CA . THR A 1 101 ? -41.302 -15.698 68.251 1.00 49.91 101 THR A CA 1
ATOM 762 C C . THR A 1 101 ? -42.229 -15.288 69.402 1.00 49.91 101 THR A C 1
ATOM 764 O O . THR A 1 101 ? -41.808 -15.179 70.548 1.00 49.91 101 THR A O 1
ATOM 767 N N . GLN A 1 102 ? -43.516 -15.069 69.122 1.00 49.22 102 GLN A N 1
ATOM 768 C CA . GLN A 1 102 ? -44.546 -15.004 70.163 1.00 49.22 102 GLN A CA 1
ATOM 769 C C . GLN A 1 102 ? -45.694 -15.960 69.842 1.00 49.22 102 GLN A C 1
ATOM 771 O O . GLN A 1 102 ? -46.715 -15.550 69.290 1.00 49.22 102 GLN A O 1
ATOM 776 N N . LYS A 1 103 ? -45.505 -17.236 70.185 1.00 46.34 103 LYS A N 1
ATOM 777 C CA . LYS A 1 103 ? -46.562 -18.165 70.599 1.00 46.34 103 LYS A CA 1
ATOM 778 C C . LYS A 1 103 ? -45.966 -19.348 71.346 1.00 46.34 103 LYS A C 1
ATOM 780 O O . LYS A 1 103 ? -44.939 -19.872 70.867 1.00 46.34 103 LYS A O 1
#

Sequence (103 aa):
MFGHVSHVCKNNAKCPHCAGNHSHASCTSRSARKCANCGGGHSAAYKGCPVYLKYQTTINSKNIRLTNNYLNNMNTTNQRPNLEQIAKQLVGKSEAEILTTQK